Protein AF-A0AAD7MPT5-F1 (afdb_monomer)

Radius of gyration: 19.57 Å; Cα contacts (8 Å, |Δi|>4): 290; chains: 1; bounding box: 36×44×72 Å

Structure (mmCIF, N/CA/C/O backbone):
data_AF-A0AAD7MPT5-F1
#
_entry.id   AF-A0AAD7MPT5-F1
#
loop_
_atom_site.group_PDB
_atom_site.id
_atom_site.type_symbol
_atom_site.label_atom_id
_atom_site.label_alt_id
_atom_site.label_comp_id
_atom_site.label_asym_id
_atom_site.label_entity_id
_atom_site.label_seq_id
_atom_site.pdbx_PDB_ins_code
_atom_site.Cartn_x
_atom_site.Cartn_y
_atom_site.Cartn_z
_atom_site.occupancy
_atom_site.B_iso_or_equiv
_atom_site.auth_seq_id
_atom_site.auth_comp_id
_atom_site.auth_asym_id
_atom_site.auth_atom_id
_atom_site.pdbx_PDB_model_num
ATOM 1 N N . MET A 1 1 ? 16.484 5.718 56.752 1.00 42.66 1 MET A N 1
ATOM 2 C CA . MET A 1 1 ? 16.237 4.887 55.557 1.00 42.66 1 MET A CA 1
ATOM 3 C C . MET A 1 1 ? 15.133 5.597 54.795 1.00 42.66 1 MET A C 1
ATOM 5 O O . MET A 1 1 ? 13.978 5.474 55.169 1.00 42.66 1 MET A O 1
ATOM 9 N N . GLY A 1 2 ? 15.522 6.519 53.914 1.00 43.06 2 GLY A N 1
ATOM 10 C CA . GLY A 1 2 ? 14.596 7.342 53.139 1.00 43.06 2 GLY A CA 1
ATOM 11 C C . GLY A 1 2 ? 14.447 6.733 51.754 1.00 43.06 2 GLY A C 1
ATOM 12 O O . GLY A 1 2 ? 15.452 6.393 51.135 1.00 43.06 2 GLY A O 1
ATOM 13 N N . ASP A 1 3 ? 13.203 6.551 51.345 1.00 48.88 3 ASP A N 1
ATOM 14 C CA . ASP A 1 3 ? 12.779 6.090 50.028 1.00 48.88 3 ASP A CA 1
ATOM 15 C C . ASP A 1 3 ? 13.299 7.057 48.942 1.00 48.88 3 ASP A C 1
ATOM 17 O O . ASP A 1 3 ? 13.032 8.261 49.049 1.00 48.88 3 ASP A O 1
ATOM 21 N N . PRO A 1 4 ? 14.081 6.615 47.937 1.00 48.47 4 PRO A N 1
ATOM 22 C CA . PRO A 1 4 ? 14.448 7.472 46.824 1.00 48.47 4 PRO A CA 1
ATOM 23 C C . PRO A 1 4 ? 13.247 7.515 45.880 1.00 48.47 4 PRO A C 1
ATOM 25 O O . PRO A 1 4 ? 13.156 6.738 44.932 1.00 48.47 4 PRO A O 1
ATOM 28 N N . GLY A 1 5 ? 12.300 8.405 46.179 1.00 44.31 5 GLY A N 1
ATOM 29 C CA . GLY A 1 5 ? 11.181 8.686 45.292 1.00 44.31 5 GLY A CA 1
ATOM 30 C C . GLY A 1 5 ? 11.702 8.976 43.887 1.00 44.31 5 GLY A C 1
ATOM 31 O O . GLY A 1 5 ? 12.572 9.833 43.712 1.00 44.31 5 GLY A O 1
ATOM 32 N N . PHE A 1 6 ? 11.193 8.239 42.900 1.00 44.56 6 PHE A N 1
ATOM 33 C CA . PHE A 1 6 ? 11.387 8.585 41.500 1.00 44.56 6 PHE A CA 1
ATOM 34 C C . PHE A 1 6 ? 10.875 10.020 41.317 1.00 44.56 6 PHE A C 1
ATOM 36 O O . PHE A 1 6 ? 9.706 10.273 41.622 1.00 44.56 6 PHE A O 1
ATOM 43 N N . PRO A 1 7 ? 11.723 10.978 40.901 1.00 50.59 7 PRO A N 1
ATOM 44 C CA . PRO A 1 7 ? 11.231 12.299 40.547 1.00 50.59 7 PRO A CA 1
ATOM 45 C C . PRO A 1 7 ? 10.230 12.117 39.410 1.00 50.59 7 PRO A C 1
ATOM 47 O O . PRO A 1 7 ? 10.484 11.293 38.534 1.00 50.59 7 PRO A O 1
ATOM 50 N N . ASP A 1 8 ? 9.116 12.854 39.448 1.00 48.00 8 ASP A N 1
ATOM 51 C CA . ASP A 1 8 ? 8.136 12.945 38.365 1.00 48.00 8 ASP A CA 1
ATOM 52 C C . ASP A 1 8 ? 8.865 12.923 37.013 1.00 48.00 8 ASP A C 1
ATOM 54 O O . ASP A 1 8 ? 9.471 13.919 36.605 1.00 48.00 8 ASP A O 1
ATOM 58 N N . GLU A 1 9 ? 8.877 11.757 36.354 1.00 47.25 9 GLU A N 1
ATOM 59 C CA . GLU A 1 9 ? 9.549 11.529 35.077 1.00 47.25 9 GLU A CA 1
ATOM 60 C C . GLU A 1 9 ? 8.727 12.222 33.989 1.00 47.25 9 GLU A C 1
ATOM 62 O O . GLU A 1 9 ? 8.077 11.611 33.141 1.00 47.25 9 GLU A O 1
ATOM 67 N N . VAL A 1 10 ? 8.768 13.553 33.990 1.00 50.28 10 VAL A N 1
ATOM 68 C CA . VAL A 1 10 ? 8.591 14.322 32.770 1.00 50.28 10 VAL A CA 1
ATOM 69 C C . VAL A 1 10 ? 9.801 13.974 31.920 1.00 50.28 10 VAL A C 1
ATOM 71 O O . VAL A 1 10 ? 10.856 14.600 32.017 1.00 50.28 10 VAL A O 1
ATOM 74 N N . LEU A 1 11 ? 9.664 12.916 31.117 1.00 45.41 11 LEU A N 1
ATOM 75 C CA . LEU A 1 11 ? 10.616 12.611 30.062 1.00 45.41 11 LEU A CA 1
ATOM 76 C C . L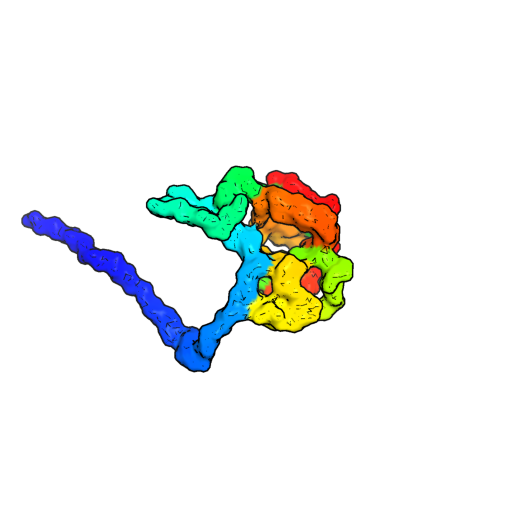EU A 1 11 ? 10.826 13.913 29.281 1.00 45.41 11 LEU A C 1
ATOM 78 O O . LEU A 1 11 ? 9.841 14.470 28.781 1.00 45.41 11 LEU A O 1
ATOM 82 N N . PRO A 1 12 ? 12.059 14.440 29.182 1.00 45.31 12 PRO A N 1
ATOM 83 C CA . PRO A 1 12 ? 12.313 15.620 28.386 1.00 45.31 12 PRO A CA 1
ATOM 84 C C . PRO A 1 12 ? 12.130 15.206 26.932 1.00 45.31 12 PRO A C 1
ATOM 86 O O . PRO A 1 12 ? 13.064 14.780 26.252 1.00 45.31 12 PRO A O 1
ATOM 89 N N . ILE A 1 13 ? 10.901 15.320 26.433 1.00 44.00 13 ILE A N 1
ATOM 90 C CA . ILE A 1 13 ? 10.668 15.397 25.005 1.00 44.00 13 ILE A CA 1
ATOM 91 C C . ILE A 1 13 ? 11.326 16.717 24.623 1.00 44.00 13 ILE A C 1
ATOM 93 O O . ILE A 1 13 ? 10.730 17.782 24.783 1.00 44.00 13 ILE A O 1
ATOM 97 N N . SER A 1 14 ? 12.596 16.660 24.208 1.00 42.62 14 SER A N 1
ATOM 98 C CA . SER A 1 14 ? 13.261 17.813 23.610 1.00 42.62 14 SER A CA 1
ATOM 99 C C . SER A 1 14 ? 12.295 18.366 22.573 1.00 42.62 14 SER A C 1
ATOM 101 O O . SER A 1 14 ? 11.869 17.603 21.694 1.00 42.62 14 SER A O 1
ATOM 103 N N . PRO A 1 15 ? 11.894 19.643 22.673 1.00 41.91 15 PRO A N 1
ATOM 104 C CA . PRO A 1 15 ? 11.050 20.224 21.660 1.00 41.91 15 PRO A CA 1
ATOM 105 C C . PRO A 1 15 ? 11.788 20.034 20.340 1.00 41.91 15 PRO A C 1
ATOM 107 O O . PRO A 1 15 ? 12.894 20.544 20.168 1.00 41.91 15 PRO A O 1
ATOM 110 N N . ARG A 1 16 ? 11.219 19.264 19.409 1.00 43.16 16 ARG A N 1
ATOM 111 C CA . ARG A 1 16 ? 11.694 19.204 18.020 1.00 43.16 16 ARG A CA 1
ATOM 112 C C . ARG A 1 16 ? 11.393 20.559 17.354 1.00 43.16 16 ARG A C 1
ATOM 114 O O . ARG A 1 16 ? 10.617 20.633 16.409 1.00 43.16 16 ARG A O 1
ATOM 121 N N . HIS A 1 17 ? 11.938 21.649 17.901 1.00 43.88 17 HIS A N 1
ATOM 122 C CA . HIS A 1 17 ? 11.531 23.031 17.640 1.00 43.88 17 HIS A CA 1
ATOM 123 C C . HIS A 1 17 ? 12.200 23.662 16.416 1.00 43.88 17 HIS A C 1
ATOM 125 O O . HIS A 1 17 ? 11.918 24.817 16.100 1.00 43.88 17 HIS A O 1
ATOM 131 N N . ASP A 1 18 ? 13.026 22.910 15.688 1.00 47.53 18 ASP A N 1
ATOM 132 C CA . ASP A 1 18 ? 13.842 23.487 14.619 1.00 47.53 18 ASP A CA 1
ATOM 133 C C . ASP A 1 18 ? 13.446 23.041 13.201 1.00 47.53 18 ASP A C 1
ATOM 135 O O . ASP A 1 18 ? 13.998 23.549 12.233 1.00 47.53 18 ASP A O 1
ATOM 139 N N . TRP A 1 19 ? 12.430 22.183 13.028 1.00 49.56 19 TRP A N 1
ATOM 140 C CA . TRP A 1 19 ? 11.874 21.884 11.691 1.00 49.56 19 TRP A CA 1
ATOM 141 C C . TRP A 1 19 ? 10.739 22.824 11.253 1.00 49.56 19 TRP A C 1
ATOM 143 O O . TRP A 1 19 ? 10.363 22.829 10.082 1.00 49.56 19 TRP A O 1
ATOM 153 N N . THR A 1 20 ? 10.197 23.642 12.160 1.00 50.22 20 THR A N 1
ATOM 154 C CA . THR A 1 20 ? 8.999 24.468 11.908 1.00 50.22 20 THR A CA 1
ATOM 155 C C . THR A 1 20 ? 9.229 25.975 11.982 1.00 50.22 20 THR A C 1
ATOM 157 O O . THR A 1 20 ? 8.290 26.735 11.742 1.00 50.22 20 THR A O 1
ATOM 160 N N . ARG A 1 21 ? 10.453 26.457 12.246 1.00 44.59 21 ARG A N 1
ATOM 161 C CA . ARG A 1 21 ? 10.741 27.900 12.209 1.00 44.59 21 ARG A CA 1
ATOM 162 C C . ARG A 1 21 ? 10.722 28.413 10.762 1.00 44.59 21 ARG A C 1
ATOM 164 O O . ARG A 1 21 ? 11.742 28.461 10.090 1.00 44.59 21 ARG A O 1
ATOM 171 N N . GLY A 1 22 ? 9.529 28.777 10.285 1.00 53.25 22 GLY A N 1
ATOM 172 C CA . GLY A 1 22 ? 9.315 29.540 9.050 1.00 53.25 22 GLY A CA 1
ATOM 173 C C . GLY A 1 22 ? 8.470 28.870 7.964 1.00 53.25 22 GLY A C 1
ATOM 174 O O . GLY A 1 22 ? 8.157 29.524 6.973 1.00 53.25 22 GLY A O 1
ATOM 175 N N . ARG A 1 23 ? 8.061 27.603 8.114 1.00 55.06 23 ARG A N 1
ATOM 176 C CA . ARG A 1 23 ? 7.136 26.971 7.158 1.00 55.06 23 ARG A CA 1
ATOM 177 C C . ARG A 1 23 ? 5.703 27.090 7.662 1.00 55.06 23 ARG A C 1
ATOM 179 O O . ARG A 1 23 ? 5.388 26.611 8.748 1.00 55.06 23 ARG A O 1
ATOM 186 N N . ALA A 1 24 ? 4.849 27.733 6.865 1.00 62.72 24 ALA A N 1
ATOM 187 C CA . ALA A 1 24 ? 3.407 27.718 7.077 1.00 62.72 24 ALA A CA 1
ATOM 188 C C . ALA A 1 24 ? 2.930 26.266 7.240 1.00 62.72 24 ALA A C 1
ATOM 190 O O . ALA A 1 24 ? 3.436 25.373 6.559 1.00 62.72 24 ALA A O 1
ATOM 191 N N . ALA A 1 25 ? 1.985 26.024 8.151 1.00 65.81 25 ALA A N 1
ATOM 192 C CA . ALA A 1 25 ? 1.385 24.705 8.310 1.00 65.81 25 ALA A CA 1
ATOM 193 C C . ALA A 1 25 ? 0.821 24.237 6.957 1.00 65.81 25 ALA A C 1
ATOM 195 O O . ALA A 1 25 ? -0.052 24.891 6.387 1.00 65.81 25 ALA A O 1
ATOM 196 N N . ILE A 1 26 ? 1.340 23.125 6.432 1.00 67.62 26 ILE A N 1
ATOM 197 C CA . ILE A 1 26 ? 0.895 22.565 5.154 1.00 67.62 26 ILE A CA 1
ATOM 198 C C . ILE A 1 26 ? -0.237 21.585 5.442 1.00 67.62 26 ILE A C 1
ATOM 200 O O . ILE A 1 26 ? -0.100 20.682 6.269 1.00 67.62 26 ILE A O 1
ATOM 204 N N . LYS A 1 27 ? -1.367 21.757 4.755 1.00 78.25 27 LYS A N 1
ATOM 205 C CA . LYS A 1 27 ? -2.471 20.802 4.814 1.00 78.25 27 LYS A CA 1
ATOM 206 C C . LYS A 1 27 ? -2.124 19.598 3.944 1.00 78.25 27 LYS A C 1
ATOM 208 O O . LYS A 1 27 ? -1.990 19.728 2.734 1.00 78.25 27 LYS A O 1
ATOM 213 N N . VAL A 1 28 ? -2.000 18.432 4.568 1.00 79.25 28 VAL A N 1
ATOM 214 C CA . VAL A 1 28 ? -1.717 17.170 3.878 1.00 79.25 28 VAL A CA 1
ATOM 215 C C . VAL A 1 28 ? -2.983 16.316 3.844 1.00 79.25 28 VAL A C 1
ATOM 217 O O . VAL A 1 28 ? -3.658 16.122 4.856 1.00 79.25 28 VAL A O 1
ATOM 220 N N . HIS A 1 29 ? -3.323 15.801 2.669 1.00 84.44 29 HIS A N 1
ATOM 221 C CA . HIS A 1 29 ? -4.415 14.863 2.471 1.00 84.44 29 HIS A CA 1
ATOM 222 C C . HIS A 1 29 ? -3.966 13.469 2.904 1.00 84.44 29 HIS A C 1
ATOM 224 O O . HIS A 1 29 ? -3.153 12.841 2.239 1.00 84.44 29 HIS A O 1
ATOM 230 N N . LEU A 1 30 ? -4.532 12.959 4.000 1.00 83.38 30 LEU A N 1
ATOM 231 C CA . LEU A 1 30 ? -4.146 11.659 4.565 1.00 83.38 30 LEU A CA 1
ATOM 232 C C . LEU A 1 30 ? -4.803 10.447 3.888 1.00 83.38 30 LEU A C 1
ATOM 234 O O . LEU A 1 30 ? -4.470 9.314 4.218 1.00 83.38 30 LEU A O 1
ATOM 238 N N . LYS A 1 31 ? -5.721 10.664 2.933 1.00 88.38 31 LYS A N 1
ATOM 239 C CA . LYS A 1 31 ? -6.415 9.578 2.215 1.00 88.38 31 LYS A CA 1
ATOM 240 C C . LYS A 1 31 ? -5.465 8.523 1.615 1.00 88.38 31 LYS A C 1
ATOM 242 O O . LYS A 1 31 ? -5.759 7.342 1.808 1.00 88.38 31 LYS A O 1
ATOM 247 N N . PRO A 1 32 ? -4.340 8.901 0.978 1.00 90.88 32 PRO A N 1
ATOM 248 C CA . PRO A 1 32 ? -3.369 7.943 0.457 1.00 90.88 32 PRO A CA 1
ATOM 249 C C . PRO A 1 32 ? -2.785 7.020 1.533 1.00 90.88 32 PRO A C 1
ATOM 251 O O . PRO A 1 32 ? -2.611 5.836 1.278 1.00 90.88 32 PRO A O 1
ATOM 254 N N . TRP A 1 33 ? -2.558 7.513 2.753 1.00 90.62 33 TRP A N 1
ATOM 255 C CA . TRP A 1 33 ? -1.957 6.739 3.852 1.00 90.62 33 TRP A CA 1
ATOM 256 C C . TRP A 1 33 ? -2.964 6.050 4.770 1.00 90.62 33 TRP A C 1
ATOM 258 O O . TRP A 1 33 ? -2.589 5.550 5.829 1.00 90.62 33 TRP A O 1
ATOM 268 N N . LEU A 1 34 ? -4.249 6.003 4.410 1.00 89.12 34 LEU A N 1
ATOM 269 C CA . LEU A 1 34 ? -5.239 5.360 5.278 1.00 89.12 34 LEU A CA 1
ATOM 270 C C . LEU A 1 34 ? -4.914 3.885 5.552 1.00 89.12 34 LEU A C 1
ATOM 272 O O . LEU A 1 34 ? -5.224 3.410 6.636 1.00 89.12 34 LEU A O 1
ATOM 276 N N . GLY A 1 35 ? -4.269 3.183 4.612 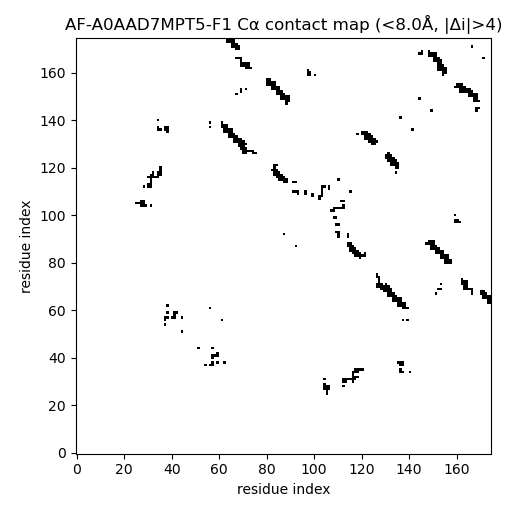1.00 90.19 35 GLY A N 1
ATOM 277 C CA . GLY A 1 35 ? -3.823 1.802 4.821 1.00 90.19 35 GLY A CA 1
ATOM 278 C C . GLY A 1 35 ? -2.836 1.675 5.986 1.00 90.19 35 GLY A C 1
ATOM 279 O O . GLY A 1 35 ? -3.093 0.919 6.919 1.00 90.19 35 GLY A O 1
ATOM 280 N N . ASP A 1 36 ? -1.759 2.465 5.978 1.00 91.25 36 ASP A N 1
ATOM 281 C CA . ASP A 1 36 ? -0.793 2.499 7.086 1.00 91.25 36 ASP A CA 1
ATOM 282 C C . ASP A 1 36 ? -1.441 2.966 8.392 1.00 91.25 36 ASP A C 1
ATOM 284 O O . ASP A 1 36 ? -1.173 2.412 9.456 1.00 91.25 36 ASP A O 1
ATOM 288 N N . LEU A 1 37 ? -2.315 3.975 8.328 1.00 89.38 37 LEU A N 1
ATOM 289 C CA . LEU A 1 37 ? -2.977 4.507 9.515 1.00 89.38 37 LEU A CA 1
ATOM 290 C C . LEU A 1 37 ? -3.889 3.460 10.176 1.00 89.38 37 LEU A C 1
ATOM 292 O O . LEU A 1 37 ? -3.875 3.339 11.398 1.00 89.38 37 LEU A O 1
ATOM 296 N N . GLU A 1 38 ? -4.639 2.683 9.386 1.00 88.69 38 GLU A N 1
ATOM 297 C CA . GLU A 1 38 ? -5.438 1.543 9.865 1.00 88.69 38 GLU A CA 1
ATOM 298 C C . GLU A 1 38 ? -4.557 0.512 10.582 1.00 88.69 38 GLU A C 1
ATOM 300 O O . GLU A 1 38 ? -4.899 0.080 11.683 1.00 88.69 38 GLU A O 1
ATOM 305 N N . VAL A 1 39 ? -3.401 0.168 10.004 1.00 90.50 39 VAL A N 1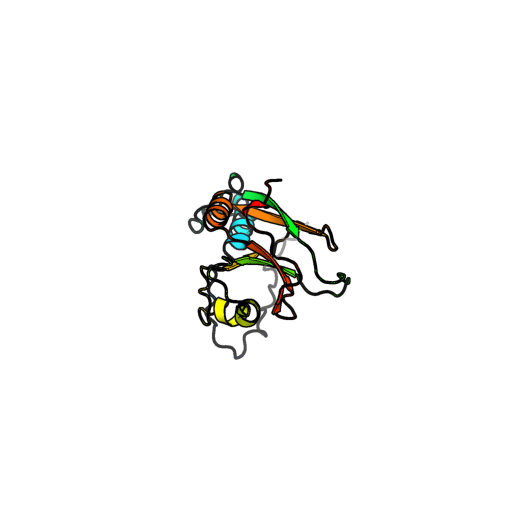
ATOM 306 C CA . VAL A 1 39 ? -2.450 -0.781 10.603 1.00 90.50 39 VAL A CA 1
ATOM 307 C C . VAL A 1 39 ? -1.873 -0.249 11.915 1.00 90.50 39 VAL A C 1
ATOM 309 O O . VAL A 1 39 ? -1.888 -0.957 12.922 1.00 90.50 39 VAL A O 1
ATOM 312 N N . CYS A 1 40 ? -1.410 1.002 11.933 1.00 89.81 40 CYS A N 1
ATOM 313 C CA . CYS A 1 40 ? -0.859 1.639 13.128 1.00 89.81 40 CYS A CA 1
ATOM 314 C C . CYS A 1 40 ? -1.891 1.720 14.254 1.00 89.81 40 CYS A C 1
ATOM 316 O O . CYS A 1 40 ? -1.584 1.363 15.390 1.00 89.81 40 CYS A O 1
ATOM 318 N N . VAL A 1 41 ? -3.118 2.156 13.947 1.00 88.44 41 VAL A N 1
ATOM 319 C CA . VAL A 1 41 ? -4.190 2.250 14.943 1.00 88.44 41 VAL A CA 1
ATOM 320 C C . VAL A 1 41 ? -4.542 0.872 15.484 1.00 88.44 41 VAL A C 1
ATOM 322 O O . VAL A 1 41 ? -4.614 0.724 16.699 1.00 88.44 41 VAL A O 1
ATOM 325 N N . ALA A 1 42 ? -4.698 -0.140 14.631 1.00 87.31 42 ALA A N 1
ATOM 326 C CA . ALA A 1 42 ? -4.990 -1.497 15.085 1.00 87.31 42 ALA A CA 1
ATOM 327 C C . ALA A 1 42 ? -3.886 -2.066 15.993 1.00 87.31 42 ALA A C 1
ATOM 329 O O . ALA A 1 42 ? -4.193 -2.746 16.971 1.00 87.31 42 ALA A O 1
ATOM 330 N N . ALA A 1 43 ? -2.615 -1.766 15.700 1.00 87.25 43 ALA A N 1
ATOM 331 C CA . ALA A 1 43 ? -1.479 -2.223 16.496 1.00 87.25 43 ALA A CA 1
ATOM 332 C C . ALA A 1 43 ? -1.461 -1.613 17.906 1.00 87.25 43 ALA A C 1
ATOM 334 O O . ALA A 1 43 ? -1.154 -2.310 18.872 1.00 87.25 43 ALA A O 1
ATOM 335 N N . VAL A 1 44 ? -1.809 -0.329 18.040 1.00 88.62 44 VAL A N 1
ATOM 336 C CA . VAL A 1 44 ? -1.830 0.354 19.346 1.00 88.62 44 VAL A CA 1
ATOM 337 C C . VAL A 1 44 ? -3.177 0.258 20.055 1.00 88.62 44 VAL A C 1
ATOM 339 O O . VAL A 1 44 ? -3.240 0.533 21.249 1.00 88.62 44 VAL A O 1
ATOM 342 N N . HIS A 1 45 ? -4.245 -0.148 19.359 1.00 85.50 45 HIS A N 1
ATOM 343 C CA . HIS A 1 45 ? -5.614 -0.168 19.878 1.00 85.50 45 HIS A CA 1
ATOM 344 C C . HIS A 1 45 ? -5.747 -0.834 21.259 1.00 85.50 45 HIS A C 1
ATOM 346 O O . HIS A 1 45 ? -6.385 -0.236 22.123 1.00 85.50 45 HIS A O 1
ATOM 352 N N . PRO A 1 46 ? -5.138 -2.008 21.540 1.00 84.56 46 PRO A N 1
ATOM 353 C CA . PRO A 1 46 ? -5.245 -2.642 22.858 1.00 84.56 46 PRO A CA 1
ATOM 354 C C . PRO A 1 46 ? -4.598 -1.844 24.000 1.00 84.56 46 PRO A C 1
ATOM 356 O O . PRO A 1 46 ? -4.922 -2.077 25.160 1.00 84.56 46 PRO A O 1
ATOM 359 N N . ALA A 1 47 ? -3.675 -0.932 23.685 1.00 88.38 47 ALA A N 1
ATOM 360 C CA . ALA A 1 47 ? -2.967 -0.106 24.658 1.00 88.38 47 ALA A CA 1
ATOM 361 C C . ALA A 1 47 ? -3.635 1.263 24.884 1.00 88.38 47 ALA A C 1
ATOM 363 O O . ALA A 1 47 ? -3.202 2.019 25.755 1.00 88.38 47 ALA A O 1
ATOM 364 N N . LEU A 1 48 ? -4.664 1.612 24.104 1.00 84.25 48 LEU A N 1
ATOM 365 C CA . LEU A 1 48 ? -5.338 2.899 24.233 1.00 84.25 48 LEU A CA 1
ATOM 366 C C . LEU A 1 48 ? -6.350 2.869 25.389 1.00 84.25 48 LEU A C 1
ATOM 368 O O . LEU A 1 48 ? -7.236 2.015 25.402 1.00 84.25 48 LEU A O 1
ATOM 372 N N . PRO A 1 49 ? -6.302 3.835 26.325 1.00 88.06 49 PRO A N 1
ATOM 373 C CA . PRO A 1 49 ? -7.260 3.917 27.429 1.00 88.06 49 PRO A CA 1
ATOM 374 C C . PRO A 1 49 ? -8.621 4.504 27.005 1.00 88.06 49 PRO A C 1
ATOM 376 O O . PRO A 1 49 ? -9.470 4.778 27.850 1.00 88.06 49 PRO A O 1
ATOM 379 N N . PHE A 1 50 ? -8.834 4.737 25.707 1.00 83.38 50 PHE A N 1
ATOM 380 C CA . PHE A 1 50 ? -10.063 5.278 25.132 1.00 83.38 50 PHE A CA 1
ATOM 381 C C . PHE A 1 50 ? -10.342 4.647 23.765 1.00 83.38 50 PHE A C 1
ATOM 383 O O . PHE A 1 50 ? -9.430 4.224 23.056 1.00 83.38 50 PHE A O 1
ATOM 390 N N . ALA A 1 51 ? -11.615 4.624 23.371 1.00 77.50 51 ALA A N 1
ATOM 391 C CA . ALA A 1 51 ? -12.017 4.176 22.044 1.00 77.50 51 ALA A CA 1
ATOM 392 C C . ALA A 1 51 ? -11.660 5.227 20.981 1.00 77.50 51 ALA A C 1
ATOM 394 O O . ALA A 1 51 ? -11.925 6.417 21.161 1.00 77.50 51 ALA A O 1
ATOM 395 N N . LEU A 1 52 ? -11.104 4.786 19.850 1.00 75.06 52 LEU A N 1
ATOM 396 C CA . LEU A 1 52 ? -10.881 5.628 18.675 1.00 75.06 52 LEU A CA 1
ATOM 397 C C . LEU A 1 52 ? -12.000 5.402 17.648 1.00 75.06 52 LEU A C 1
ATOM 399 O O . LEU A 1 52 ? -11.967 4.405 16.930 1.00 75.06 52 LEU A O 1
ATOM 403 N N . PRO A 1 53 ? -12.960 6.331 17.493 1.00 68.31 53 PRO A N 1
ATOM 404 C CA . PRO A 1 53 ? -14.045 6.194 16.516 1.00 68.31 53 PRO A CA 1
ATOM 405 C C . PRO A 1 53 ? -13.611 6.483 15.065 1.00 68.31 53 PRO A C 1
ATOM 407 O O . PRO A 1 53 ? -14.451 6.621 14.181 1.00 68.31 53 PRO A O 1
ATOM 410 N N . VAL A 1 54 ? -12.311 6.661 14.809 1.00 60.03 54 VAL A N 1
ATOM 411 C CA . VAL A 1 54 ? -11.829 7.442 13.658 1.00 60.03 54 VAL A CA 1
ATOM 412 C C . VAL A 1 54 ? -11.631 6.607 12.387 1.00 60.03 54 VAL A C 1
ATOM 414 O O . VAL A 1 54 ? -11.549 7.181 11.304 1.00 60.03 54 VAL A O 1
ATOM 417 N N . LEU A 1 55 ? -11.598 5.270 12.465 1.00 65.50 55 LEU A N 1
ATOM 418 C CA . LEU A 1 55 ? -11.333 4.426 11.294 1.00 65.50 55 LEU A CA 1
ATOM 419 C C . LEU A 1 55 ? -12.379 3.309 11.138 1.00 65.50 55 LEU A C 1
ATOM 421 O O . LEU A 1 55 ? -12.548 2.516 12.063 1.00 65.50 55 LEU A O 1
ATOM 425 N N . PRO A 1 56 ? -13.045 3.203 9.968 1.00 58.25 56 PRO A N 1
ATOM 426 C CA . PRO A 1 56 ? -14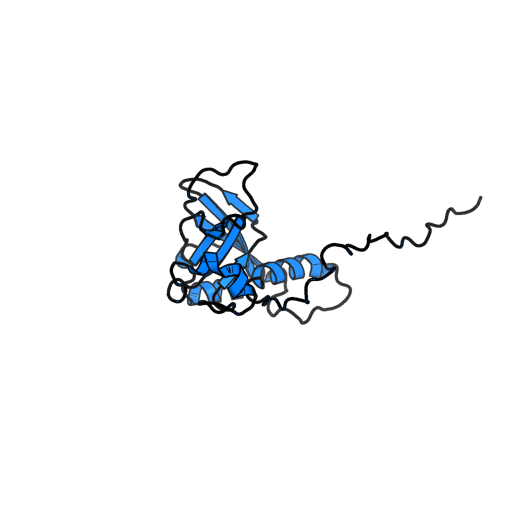.104 2.219 9.712 1.00 58.25 56 PRO A CA 1
ATOM 427 C C . PRO A 1 56 ? -13.699 0.746 9.890 1.00 58.25 56 PRO A C 1
ATOM 429 O O . PRO A 1 56 ? -14.573 -0.109 9.966 1.00 58.25 56 PRO A O 1
ATOM 432 N N . THR A 1 57 ? -12.398 0.443 9.914 1.00 59.44 57 THR A N 1
ATOM 433 C CA . THR A 1 57 ? -11.831 -0.920 9.877 1.00 59.44 57 THR A CA 1
ATOM 434 C C . THR A 1 57 ? -10.650 -1.087 10.842 1.00 59.44 57 THR A C 1
ATOM 436 O O . THR A 1 57 ? -9.664 -1.746 10.524 1.00 59.44 57 THR A O 1
ATOM 439 N N . ALA A 1 58 ? -10.708 -0.439 12.010 1.00 60.31 58 ALA A N 1
ATOM 440 C CA . ALA A 1 58 ? -9.607 -0.410 12.983 1.00 60.31 58 ALA A CA 1
ATOM 441 C C . ALA A 1 58 ? -9.419 -1.703 13.796 1.00 60.31 58 ALA A C 1
ATOM 443 O O . ALA A 1 58 ? -8.488 -1.785 14.599 1.00 60.31 58 ALA A O 1
ATOM 444 N N . ALA A 1 59 ? -10.306 -2.692 13.658 1.00 72.06 59 ALA A N 1
ATOM 445 C CA . ALA A 1 59 ? -10.168 -3.924 14.416 1.00 72.06 59 ALA A CA 1
ATOM 446 C C . ALA A 1 59 ? -8.989 -4.737 13.870 1.00 72.06 59 ALA A C 1
ATOM 448 O O . ALA A 1 59 ? -8.914 -5.028 12.678 1.00 72.06 59 ALA A O 1
ATOM 449 N N . ALA A 1 60 ? -8.087 -5.165 14.755 1.00 75.31 60 ALA A N 1
ATOM 450 C CA . ALA A 1 60 ? -6.941 -5.990 14.372 1.00 75.31 60 ALA A CA 1
ATOM 451 C C . ALA A 1 60 ? -7.352 -7.280 13.630 1.00 75.31 60 ALA A C 1
ATOM 453 O O . ALA A 1 60 ? -6.621 -7.738 12.758 1.00 75.31 60 ALA A O 1
ATOM 454 N N . ALA A 1 61 ? -8.540 -7.826 13.923 1.00 82.50 61 ALA A N 1
ATOM 455 C CA . ALA A 1 61 ? -9.097 -8.998 13.242 1.00 82.50 61 ALA A CA 1
ATOM 456 C C . ALA A 1 61 ? -9.434 -8.760 11.754 1.00 82.50 61 ALA A C 1
ATOM 458 O O . ALA A 1 61 ? -9.474 -9.711 10.970 1.00 82.50 61 ALA A O 1
ATOM 459 N N . ASP A 1 62 ? -9.653 -7.504 11.354 1.00 85.94 62 ASP A N 1
ATOM 460 C CA . ASP A 1 62 ? -9.989 -7.137 9.975 1.00 85.94 62 ASP A CA 1
ATOM 461 C C . ASP A 1 62 ? -8.749 -6.936 9.098 1.00 85.94 62 ASP A C 1
ATOM 463 O O . ASP A 1 62 ? -8.857 -6.877 7.866 1.00 85.94 62 ASP A O 1
ATOM 467 N N . LEU A 1 63 ? -7.569 -6.835 9.715 1.00 91.75 63 LEU A N 1
ATOM 468 C CA . LEU A 1 63 ? -6.298 -6.756 9.015 1.00 91.75 63 LEU A CA 1
ATOM 469 C C . LEU A 1 63 ? -5.844 -8.143 8.575 1.00 91.75 63 LEU A C 1
ATOM 471 O O . LEU A 1 63 ? -5.971 -9.132 9.295 1.00 91.75 63 LEU A O 1
ATOM 475 N N . ALA A 1 64 ? -5.272 -8.206 7.381 1.00 94.94 64 ALA A N 1
ATOM 476 C CA . ALA A 1 64 ? -4.613 -9.401 6.898 1.00 94.94 64 ALA A CA 1
ATOM 477 C C . ALA A 1 64 ? -3.351 -9.051 6.117 1.00 94.94 64 ALA A C 1
ATOM 479 O O . ALA A 1 64 ? -3.220 -7.939 5.594 1.00 94.94 64 ALA A O 1
ATOM 480 N N . SER A 1 65 ? -2.432 -10.008 6.064 1.00 96.94 65 SER A N 1
ATOM 481 C CA . SER A 1 65 ? -1.223 -9.910 5.262 1.00 96.94 65 SER A CA 1
ATOM 482 C C . SER A 1 65 ? -1.527 -10.354 3.836 1.00 96.94 65 SER A C 1
ATOM 484 O O . SER A 1 65 ? -2.210 -11.351 3.601 1.00 96.94 65 SER A O 1
ATOM 486 N N . TYR A 1 66 ? -1.038 -9.585 2.877 1.00 97.81 66 TYR A N 1
ATOM 487 C CA . TYR A 1 66 ? -1.176 -9.858 1.458 1.00 97.81 66 TYR A CA 1
ATOM 488 C C . TYR A 1 66 ? 0.188 -9.844 0.813 1.00 97.81 66 TYR A C 1
ATOM 490 O O . TYR A 1 66 ? 1.062 -9.084 1.227 1.00 97.81 66 TYR A O 1
ATOM 498 N N . ARG A 1 67 ? 0.340 -10.647 -0.234 1.00 97.62 67 ARG A N 1
ATOM 499 C CA . ARG A 1 67 ? 1.532 -10.644 -1.069 1.00 97.62 67 ARG A CA 1
ATOM 500 C C . ARG A 1 67 ? 1.188 -10.467 -2.535 1.00 97.62 67 ARG A C 1
ATOM 502 O O . ARG A 1 67 ? 0.107 -10.858 -2.979 1.00 97.62 67 ARG A O 1
ATOM 509 N N . ALA A 1 68 ? 2.131 -9.921 -3.286 1.00 97.75 68 ALA A N 1
ATOM 510 C CA . ALA A 1 68 ? 2.033 -9.815 -4.731 1.00 97.75 68 ALA A CA 1
ATOM 511 C C . ALA A 1 68 ? 3.412 -9.993 -5.380 1.00 97.75 68 ALA A C 1
ATOM 513 O O . ALA A 1 68 ? 4.407 -9.506 -4.832 1.00 97.75 68 ALA A O 1
ATOM 514 N N . PRO A 1 69 ? 3.485 -10.665 -6.542 1.00 96.62 69 PRO A N 1
ATOM 515 C CA . PRO A 1 69 ? 4.722 -10.751 -7.301 1.00 96.62 69 PRO A CA 1
ATOM 516 C C . PRO A 1 69 ? 5.044 -9.393 -7.928 1.00 96.62 69 PRO A C 1
ATOM 518 O O . PRO A 1 69 ? 4.160 -8.753 -8.502 1.00 96.62 69 PRO A O 1
ATOM 521 N N . VAL A 1 70 ? 6.303 -8.975 -7.858 1.00 93.94 70 VAL A N 1
ATOM 522 C CA . VAL A 1 70 ? 6.825 -7.766 -8.503 1.00 93.94 70 VAL A CA 1
ATOM 523 C C . VAL A 1 70 ? 8.164 -8.071 -9.163 1.00 93.94 70 VAL A C 1
ATOM 525 O O . VAL A 1 70 ? 8.994 -8.798 -8.627 1.00 93.94 70 VAL A O 1
ATOM 528 N N . PHE A 1 71 ? 8.392 -7.500 -10.340 1.00 91.75 71 PHE A N 1
ATOM 529 C CA . PHE A 1 71 ? 9.706 -7.519 -10.973 1.00 91.75 71 PHE A CA 1
ATOM 530 C C . PHE A 1 71 ? 10.399 -6.207 -10.634 1.00 91.75 71 PHE A C 1
ATOM 532 O O . PHE A 1 71 ? 10.026 -5.172 -11.180 1.00 91.75 71 PHE A O 1
ATOM 539 N N . CYS A 1 72 ? 11.359 -6.216 -9.714 1.00 86.44 72 CYS A N 1
ATOM 540 C CA . CYS A 1 72 ? 12.065 -4.990 -9.358 1.00 86.44 72 CYS A CA 1
ATOM 541 C C . CYS A 1 72 ? 13.143 -4.656 -10.398 1.00 86.44 72 CYS A C 1
ATOM 543 O O . CYS A 1 72 ? 13.914 -5.521 -10.813 1.00 86.44 72 CYS A O 1
ATOM 545 N N . TYR A 1 73 ? 13.192 -3.394 -10.817 1.00 83.38 73 TYR A N 1
ATOM 546 C CA . TYR A 1 73 ? 14.192 -2.879 -11.739 1.00 83.38 73 TYR A CA 1
ATOM 547 C C . TYR A 1 73 ? 15.463 -2.532 -10.958 1.00 83.38 73 TYR A C 1
ATOM 549 O O . TYR A 1 73 ? 15.468 -1.594 -10.163 1.00 83.38 73 TYR A O 1
ATOM 557 N N . GLY A 1 74 ? 16.541 -3.273 -11.208 1.00 73.44 74 GLY A N 1
ATOM 558 C CA . GLY A 1 74 ? 17.838 -3.053 -10.565 1.00 73.44 74 GLY A CA 1
ATOM 559 C C . GLY A 1 74 ? 18.058 -3.883 -9.300 1.00 73.44 74 GLY A C 1
ATOM 560 O O . GLY A 1 74 ? 17.232 -4.710 -8.911 1.00 73.44 74 GLY A O 1
ATOM 561 N N . GLU A 1 75 ? 19.221 -3.680 -8.690 1.00 67.00 75 GLU A N 1
ATOM 562 C CA . GLU A 1 75 ? 19.642 -4.353 -7.462 1.00 67.00 75 GLU A CA 1
ATOM 563 C C . GLU A 1 75 ? 19.481 -3.404 -6.279 1.00 67.00 75 GLU A C 1
ATOM 565 O O . GLU A 1 75 ? 19.884 -2.245 -6.376 1.00 67.00 75 GLU A O 1
ATOM 570 N N . GLN A 1 76 ? 18.918 -3.897 -5.169 1.00 67.62 76 GLN A N 1
ATOM 571 C CA . GLN A 1 76 ? 18.860 -3.099 -3.952 1.00 67.62 76 GLN A CA 1
ATOM 572 C C . GLN A 1 76 ? 20.230 -3.066 -3.286 1.00 67.62 76 GLN A C 1
ATOM 574 O O . GLN A 1 76 ? 20.790 -4.116 -2.961 1.00 67.62 76 GLN A O 1
ATOM 579 N N . THR A 1 77 ? 20.750 -1.876 -3.024 1.00 65.12 77 THR A N 1
ATOM 580 C CA . THR A 1 77 ? 21.935 -1.708 -2.182 1.00 65.12 77 THR A CA 1
ATOM 581 C C . THR A 1 77 ? 21.536 -1.446 -0.730 1.00 65.12 77 THR A C 1
ATOM 583 O O . THR A 1 77 ? 20.450 -0.949 -0.441 1.00 65.12 77 THR A O 1
ATOM 586 N N . ILE A 1 78 ? 22.430 -1.726 0.223 1.00 59.97 78 ILE A N 1
ATOM 587 C CA . ILE A 1 78 ? 22.229 -1.376 1.646 1.00 59.97 78 ILE A CA 1
ATOM 588 C C . ILE A 1 78 ? 22.108 0.139 1.894 1.00 59.97 78 ILE A C 1
ATOM 590 O O . ILE A 1 78 ? 21.762 0.560 2.995 1.00 59.97 78 ILE A O 1
ATOM 594 N N . TYR A 1 79 ? 22.424 0.948 0.883 1.00 62.91 79 TYR A N 1
ATOM 595 C CA . TYR A 1 79 ? 22.301 2.400 0.898 1.00 62.91 79 TYR A CA 1
ATOM 596 C C . TYR A 1 79 ? 21.020 2.876 0.212 1.00 62.91 79 TYR A C 1
ATOM 598 O O . TYR A 1 79 ? 20.774 4.084 0.165 1.00 62.91 79 TYR A O 1
ATOM 606 N N . ASP A 1 80 ? 20.215 1.955 -0.325 1.00 63.72 80 ASP A N 1
ATOM 607 C CA . ASP A 1 80 ? 19.036 2.335 -1.074 1.00 63.72 80 ASP A CA 1
ATOM 608 C C . ASP A 1 80 ? 17.977 2.931 -0.150 1.00 63.72 80 ASP A C 1
ATOM 610 O O . ASP A 1 80 ? 17.668 2.373 0.910 1.00 63.72 80 ASP A O 1
ATOM 614 N N . PRO A 1 81 ? 17.395 4.074 -0.539 1.00 64.44 81 PRO A N 1
ATOM 615 C CA . PRO A 1 81 ? 16.437 4.769 0.300 1.00 64.44 81 PRO A CA 1
ATOM 616 C C . PRO A 1 81 ? 15.148 3.981 0.523 1.00 64.44 81 PRO A C 1
ATOM 618 O O . PRO A 1 81 ? 14.817 3.033 -0.192 1.00 64.44 81 PRO A O 1
ATOM 621 N N . ILE A 1 82 ? 14.384 4.454 1.509 1.00 78.62 82 ILE A N 1
ATOM 622 C CA . ILE A 1 82 ? 13.091 3.905 1.916 1.00 78.62 82 ILE A CA 1
ATOM 623 C C . ILE A 1 82 ? 12.214 3.681 0.677 1.00 78.62 82 ILE A C 1
ATOM 625 O O . ILE A 1 82 ? 11.902 4.613 -0.070 1.00 78.62 82 ILE A O 1
ATOM 629 N N . SER A 1 83 ? 11.833 2.427 0.456 1.00 88.44 83 SER A N 1
ATOM 630 C CA . SER A 1 83 ? 10.849 2.061 -0.557 1.00 88.44 83 SER A CA 1
ATOM 631 C C . SER A 1 83 ? 9.448 2.119 0.047 1.00 88.44 83 SER A C 1
ATOM 633 O O . SER A 1 83 ? 9.265 1.859 1.235 1.00 88.44 83 SER A O 1
ATOM 635 N N . ALA A 1 84 ? 8.465 2.468 -0.771 1.00 92.94 84 ALA A N 1
ATOM 636 C CA . ALA A 1 84 ? 7.050 2.417 -0.432 1.00 92.94 84 ALA A CA 1
ATOM 637 C C . ALA A 1 84 ? 6.312 1.549 -1.451 1.00 92.94 84 ALA A C 1
ATOM 639 O O . ALA A 1 84 ? 6.803 1.329 -2.559 1.00 92.94 84 ALA A O 1
ATOM 640 N N . LEU A 1 85 ? 5.108 1.107 -1.111 1.00 95.31 85 LEU A N 1
ATOM 641 C CA . LEU A 1 85 ? 4.177 0.554 -2.085 1.00 95.31 85 LEU A CA 1
ATOM 642 C C . LEU A 1 85 ? 3.197 1.633 -2.521 1.00 95.31 85 LEU A C 1
ATOM 644 O O . LEU A 1 85 ? 2.577 2.303 -1.691 1.00 95.31 85 LEU A O 1
ATOM 648 N N . LEU A 1 86 ? 3.037 1.755 -3.832 1.00 95.12 86 LEU A N 1
ATOM 649 C CA . LEU A 1 86 ? 2.013 2.569 -4.459 1.00 95.12 86 LEU A CA 1
ATOM 650 C C . LEU A 1 86 ? 0.893 1.680 -4.964 1.00 95.12 86 LEU A C 1
ATOM 652 O O . LEU A 1 86 ? 1.110 0.830 -5.822 1.00 95.12 86 LEU A O 1
ATOM 656 N N . PHE A 1 87 ? -0.306 1.932 -4.462 1.00 96.12 87 PHE A N 1
ATOM 657 C CA . PHE A 1 87 ? -1.554 1.355 -4.929 1.00 96.12 87 PHE A CA 1
ATOM 658 C C . PHE A 1 87 ? -2.256 2.381 -5.805 1.00 96.12 87 PHE A C 1
ATOM 660 O O . PHE A 1 87 ? -2.396 3.533 -5.402 1.00 96.12 87 PHE A O 1
ATOM 667 N N . PHE A 1 88 ? -2.702 1.992 -6.991 1.00 94.75 88 PHE A N 1
ATOM 668 C CA . PHE A 1 88 ? -3.333 2.929 -7.916 1.00 94.75 88 PHE A CA 1
ATOM 669 C C . PHE A 1 88 ? -4.288 2.225 -8.876 1.00 94.75 88 PHE A C 1
ATOM 671 O O . PHE A 1 88 ? -4.173 1.022 -9.099 1.00 94.75 88 PHE A O 1
ATOM 678 N N . ASP A 1 89 ? -5.226 2.976 -9.450 1.00 93.25 89 ASP A N 1
ATOM 679 C CA . ASP A 1 89 ? -6.115 2.523 -10.523 1.00 93.25 89 ASP A CA 1
ATOM 680 C C . ASP A 1 89 ? -5.463 2.823 -11.888 1.00 93.25 89 ASP A C 1
ATOM 682 O O . ASP A 1 89 ? -5.434 3.987 -12.301 1.00 93.25 89 ASP A O 1
ATOM 686 N N . PRO A 1 90 ? -4.955 1.815 -12.628 1.00 90.56 90 PRO A N 1
ATOM 687 C CA . PRO A 1 90 ? -4.241 2.046 -13.885 1.00 90.56 90 PRO A CA 1
ATOM 688 C C . PRO A 1 90 ? -5.083 2.732 -14.968 1.00 90.56 90 PRO A C 1
ATOM 690 O O . PRO A 1 90 ? -4.519 3.299 -15.896 1.00 90.56 90 PRO A O 1
ATOM 693 N N . ALA A 1 91 ? -6.418 2.681 -14.880 1.00 88.94 91 ALA A N 1
ATOM 694 C CA . ALA A 1 91 ? -7.297 3.336 -15.848 1.00 88.94 91 ALA A CA 1
ATOM 695 C C . ALA A 1 91 ? -7.443 4.846 -15.592 1.00 88.94 91 ALA A C 1
ATOM 697 O O . ALA A 1 91 ? -7.857 5.584 -16.486 1.00 88.94 91 ALA A O 1
ATOM 698 N N . LYS A 1 92 ? -7.131 5.305 -14.376 1.00 85.44 92 LYS A N 1
ATOM 699 C CA . LYS A 1 92 ? -7.227 6.716 -13.966 1.00 85.44 92 LYS A CA 1
ATOM 700 C C . LYS A 1 92 ? -5.869 7.373 -13.777 1.00 85.44 92 LYS A C 1
ATOM 702 O O . LYS A 1 92 ? -5.749 8.590 -13.890 1.00 85.44 92 LYS A O 1
ATOM 707 N N . SER A 1 93 ? -4.862 6.575 -13.462 1.00 81.50 93 SER A N 1
ATOM 708 C CA . SER A 1 93 ? -3.494 7.020 -13.288 1.00 81.50 93 SER A CA 1
ATOM 709 C C . SER A 1 93 ? -2.839 7.250 -14.650 1.00 81.50 93 SER A C 1
ATOM 711 O O . SER A 1 93 ? -2.737 6.330 -15.455 1.00 81.50 93 SER A O 1
ATOM 713 N N . GLY A 1 94 ? -2.386 8.482 -14.916 1.00 75.75 94 GLY A N 1
ATOM 714 C CA . GLY A 1 94 ? -1.526 8.774 -16.074 1.00 75.75 94 GLY A CA 1
ATOM 715 C C . GLY A 1 94 ? -0.174 8.046 -15.988 1.00 75.75 94 GLY A C 1
ATOM 716 O O . GLY A 1 94 ? 0.073 7.303 -15.049 1.00 75.75 94 GLY A O 1
ATOM 717 N N . SER A 1 95 ? 0.757 8.250 -16.919 1.00 76.19 95 SER A N 1
ATOM 718 C CA . SER A 1 95 ? 2.101 7.645 -16.797 1.00 76.19 95 SER A CA 1
ATOM 719 C C . SER A 1 95 ? 2.986 8.352 -15.762 1.00 76.19 95 SER A C 1
ATOM 721 O O . SER A 1 95 ? 3.802 7.717 -15.100 1.00 76.19 95 SER A O 1
ATOM 723 N N . ASP A 1 96 ? 2.795 9.663 -15.592 1.00 81.75 96 ASP A N 1
ATOM 724 C CA . ASP A 1 96 ? 3.775 10.528 -14.918 1.00 81.75 96 ASP A CA 1
ATOM 725 C C . ASP A 1 96 ? 3.371 10.917 -13.489 1.00 81.75 96 ASP A C 1
ATOM 727 O O . ASP A 1 96 ? 4.102 11.630 -12.800 1.00 81.75 96 ASP A O 1
ATOM 731 N N . TRP A 1 97 ? 2.224 10.433 -13.003 1.00 84.12 97 TRP A N 1
ATOM 732 C CA . TRP A 1 97 ? 1.715 10.780 -11.672 1.00 84.12 97 TRP A CA 1
ATOM 733 C C . TRP A 1 97 ? 2.661 10.468 -10.497 1.00 84.12 97 TRP A C 1
ATOM 735 O O . TRP A 1 97 ? 2.582 11.224 -9.526 1.00 84.12 97 TRP A O 1
ATOM 745 N N . PRO A 1 98 ? 3.566 9.457 -10.525 1.00 86.38 98 PRO A N 1
ATOM 746 C CA . PRO A 1 98 ? 4.467 9.214 -9.396 1.00 86.38 98 PRO A CA 1
ATOM 747 C C . PRO A 1 98 ? 5.359 10.424 -9.092 1.00 86.38 98 PRO A C 1
ATOM 749 O O . PRO A 1 98 ? 5.574 10.755 -7.930 1.00 86.38 98 PRO A O 1
ATOM 752 N N . ARG A 1 99 ? 5.758 11.182 -10.125 1.00 85.44 99 ARG A N 1
ATOM 753 C CA . ARG A 1 99 ? 6.540 12.426 -9.987 1.00 85.44 99 ARG A CA 1
ATOM 754 C C . ARG A 1 99 ? 5.754 13.570 -9.343 1.00 85.44 99 ARG A C 1
ATOM 756 O O . ARG A 1 99 ? 6.322 14.594 -8.978 1.00 85.44 99 ARG A O 1
ATOM 763 N N . HIS A 1 100 ? 4.439 13.413 -9.225 1.00 86.12 100 HIS A N 1
ATOM 764 C CA . HIS A 1 100 ? 3.527 14.393 -8.652 1.00 86.12 100 HIS A CA 1
ATOM 765 C C . HIS A 1 100 ? 3.002 13.975 -7.279 1.00 86.12 100 HIS A C 1
ATOM 767 O O . HIS A 1 100 ? 2.091 14.630 -6.779 1.00 86.12 100 HIS A O 1
ATOM 773 N N . ILE A 1 101 ? 3.559 12.939 -6.635 1.00 86.38 101 ILE A N 1
ATOM 774 C CA . ILE A 1 101 ? 3.092 12.480 -5.318 1.00 86.38 101 ILE A CA 1
ATOM 775 C C . ILE A 1 101 ? 3.027 13.633 -4.316 1.00 86.38 101 ILE A C 1
ATOM 777 O O . ILE A 1 101 ? 1.982 13.826 -3.706 1.00 86.38 101 ILE A O 1
ATOM 781 N N . ALA A 1 102 ? 4.056 14.477 -4.213 1.00 84.44 102 ALA A N 1
ATOM 782 C CA . ALA A 1 102 ? 4.029 15.631 -3.311 1.00 84.44 102 ALA A CA 1
ATOM 783 C C . ALA A 1 102 ? 2.827 16.572 -3.553 1.00 84.44 102 ALA A C 1
ATOM 785 O O . ALA A 1 102 ? 2.196 17.010 -2.591 1.00 84.44 102 ALA A O 1
ATOM 786 N N . ALA A 1 103 ? 2.481 16.837 -4.818 1.00 83.88 103 ALA A N 1
ATOM 787 C CA . ALA A 1 103 ? 1.321 17.649 -5.188 1.00 83.88 103 ALA A CA 1
ATOM 788 C C . ALA A 1 103 ? 0.003 16.918 -4.878 1.00 83.88 103 ALA A C 1
ATOM 790 O O . ALA A 1 103 ? -0.893 17.494 -4.266 1.00 83.88 103 ALA A O 1
ATOM 791 N N . ILE A 1 104 ? -0.085 15.620 -5.188 1.00 83.81 104 ILE A N 1
ATOM 792 C CA . ILE A 1 104 ? -1.268 14.791 -4.908 1.00 83.81 104 ILE A CA 1
ATOM 793 C C . ILE A 1 104 ? -1.562 14.764 -3.404 1.00 83.81 104 ILE A C 1
ATOM 795 O O . ILE A 1 104 ? -2.715 14.888 -2.987 1.00 83.81 104 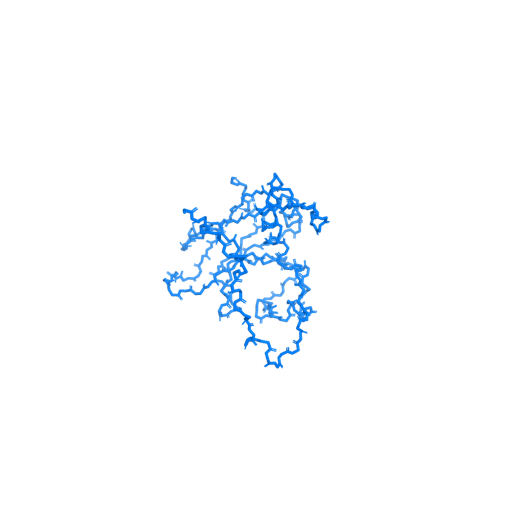ILE A O 1
ATOM 799 N N . LEU A 1 105 ? -0.523 14.672 -2.573 1.00 83.69 105 LEU A N 1
ATOM 800 C CA . LEU A 1 105 ? -0.635 14.725 -1.115 1.00 83.69 105 LEU A CA 1
ATOM 801 C C . LEU A 1 105 ? -1.110 16.094 -0.607 1.00 83.69 105 LEU A C 1
ATOM 803 O O . LEU A 1 105 ? -1.679 16.175 0.478 1.00 83.69 105 LEU A O 1
ATOM 807 N N . GLN A 1 106 ? -0.932 17.159 -1.385 1.00 83.81 106 GLN A N 1
ATOM 808 C CA . GLN A 1 106 ? -1.471 18.499 -1.114 1.00 83.81 106 GLN A CA 1
ATOM 809 C C . GLN A 1 106 ? -2.862 18.714 -1.732 1.00 83.81 106 GLN A C 1
ATOM 811 O O . GLN A 1 106 ? -3.467 19.764 -1.543 1.00 83.81 106 GLN A O 1
ATOM 816 N N . GLY A 1 107 ? -3.413 17.697 -2.403 1.00 78.31 107 GLY A N 1
ATOM 817 C CA . GLY A 1 107 ? -4.702 17.780 -3.089 1.00 78.31 107 GLY A CA 1
ATOM 818 C C . GLY A 1 107 ? -4.621 18.462 -4.456 1.00 78.31 107 GLY A C 1
ATOM 819 O O . GLY A 1 107 ? -5.655 18.807 -5.025 1.00 78.31 107 GLY A O 1
ATOM 820 N N . GLU A 1 108 ? -3.411 18.638 -4.975 1.00 79.00 108 GLU A N 1
ATOM 821 C CA . GLU A 1 108 ? -3.099 19.256 -6.257 1.00 79.00 108 GLU A CA 1
ATOM 822 C C . GLU A 1 108 ? -2.689 18.195 -7.294 1.00 79.00 108 GLU A C 1
ATOM 824 O O . GLU A 1 108 ? -2.398 17.044 -6.970 1.00 79.00 108 GLU A O 1
ATOM 829 N N . GLY A 1 109 ? -2.623 18.583 -8.568 1.00 72.31 109 GLY A N 1
ATOM 830 C CA . GLY A 1 109 ? -2.085 17.732 -9.631 1.00 72.31 109 GLY A CA 1
ATOM 831 C C . GLY A 1 109 ? -3.116 16.868 -10.375 1.00 72.31 109 GLY A C 1
ATOM 832 O O . GLY A 1 109 ? -4.327 17.025 -10.207 1.00 72.31 109 GLY A O 1
ATOM 833 N N . PRO A 1 110 ? -2.636 15.987 -11.273 1.00 69.31 110 PRO A N 1
ATOM 834 C CA . PRO A 1 110 ? -3.476 15.312 -12.266 1.00 69.31 110 PRO A CA 1
ATOM 835 C C . PRO A 1 110 ? -4.290 14.139 -11.703 1.00 69.31 110 PRO A C 1
ATOM 837 O O . PRO A 1 110 ? -5.270 13.722 -12.315 1.00 69.31 110 PRO A O 1
ATOM 840 N N . CYS A 1 111 ? -3.896 13.592 -10.551 1.00 72.19 111 CYS A N 1
ATOM 841 C CA . CYS A 1 111 ? -4.589 12.498 -9.875 1.00 72.19 111 CYS A CA 1
ATOM 842 C C . CYS A 1 111 ? -5.173 12.997 -8.556 1.00 72.19 111 CYS A C 1
ATOM 844 O O . CYS A 1 111 ? -4.524 13.739 -7.820 1.00 72.19 111 CYS A O 1
ATOM 846 N N . LYS A 1 112 ? -6.391 12.567 -8.216 1.00 74.94 112 LYS A N 1
ATOM 847 C CA . LYS A 1 112 ? -6.960 12.895 -6.908 1.00 74.94 112 LYS A CA 1
ATOM 848 C C . LYS A 1 112 ? -6.293 12.022 -5.854 1.00 74.94 112 LYS A C 1
ATOM 850 O O . LYS A 1 112 ? -6.103 10.828 -6.062 1.00 74.94 112 LYS A O 1
ATOM 855 N N . ALA A 1 113 ? -6.067 12.574 -4.664 1.00 69.06 113 ALA A N 1
ATOM 856 C CA . ALA A 1 113 ? -5.518 11.825 -3.529 1.00 69.06 113 ALA A CA 1
ATOM 857 C C . ALA A 1 113 ? -6.354 10.591 -3.118 1.00 69.06 113 ALA A C 1
ATOM 859 O O . ALA A 1 113 ? -5.894 9.760 -2.349 1.00 69.06 113 ALA A O 1
ATOM 860 N N . ALA A 1 114 ? -7.603 10.482 -3.580 1.00 67.12 114 ALA A N 1
ATOM 861 C CA . ALA A 1 114 ? -8.452 9.319 -3.331 1.00 67.12 114 ALA A CA 1
ATOM 862 C C . ALA A 1 114 ? -8.192 8.144 -4.294 1.00 67.12 114 ALA A C 1
ATOM 864 O O . ALA A 1 114 ? -8.623 7.035 -3.998 1.00 67.12 114 ALA A O 1
ATOM 865 N N . ASP A 1 115 ? -7.515 8.381 -5.420 1.00 83.62 115 ASP A N 1
ATOM 866 C CA . ASP A 1 115 ? -7.239 7.372 -6.452 1.00 83.62 115 ASP A CA 1
ATOM 867 C C . ASP A 1 115 ? -5.861 6.705 -6.270 1.00 83.62 115 ASP A C 1
ATOM 869 O O . ASP A 1 115 ? -5.452 5.888 -7.094 1.00 83.62 115 ASP A O 1
ATOM 873 N N . ILE A 1 116 ? -5.147 7.048 -5.192 1.00 90.50 116 ILE A N 1
ATOM 874 C CA . ILE A 1 116 ? -3.856 6.462 -4.833 1.00 90.50 116 ILE A CA 1
ATOM 875 C C . ILE A 1 116 ? -3.870 5.961 -3.386 1.00 90.50 116 ILE A C 1
ATOM 877 O O . ILE A 1 116 ? -4.552 6.513 -2.522 1.00 90.50 116 ILE A O 1
ATOM 881 N N . GLY A 1 117 ? -3.087 4.924 -3.118 1.00 93.75 117 GLY A N 1
ATOM 882 C CA . GLY A 1 117 ? -2.755 4.435 -1.788 1.00 93.75 117 GLY A CA 1
ATOM 883 C C . GLY A 1 117 ? -1.243 4.350 -1.634 1.00 93.75 117 GLY A C 1
ATOM 884 O O . GLY A 1 117 ? -0.543 3.975 -2.570 1.00 93.75 117 GLY A O 1
ATOM 885 N N . ILE A 1 118 ? -0.740 4.706 -0.460 1.00 94.19 118 ILE A N 1
ATOM 886 C CA . ILE A 1 118 ? 0.676 4.654 -0.110 1.00 94.19 118 ILE A CA 1
ATOM 887 C C . ILE A 1 118 ? 0.797 3.806 1.150 1.00 94.19 118 ILE A C 1
ATOM 889 O O . ILE A 1 118 ? 0.105 4.063 2.137 1.00 94.19 118 ILE A O 1
ATOM 893 N N . VAL A 1 119 ? 1.665 2.800 1.097 1.00 94.88 119 VAL A N 1
ATOM 894 C CA . VAL A 1 119 ? 2.021 1.961 2.246 1.00 94.88 119 VAL A CA 1
ATOM 895 C C . VAL A 1 119 ? 3.528 2.010 2.430 1.00 94.88 119 VAL A C 1
ATOM 897 O O . VAL A 1 119 ? 4.289 1.600 1.555 1.00 94.88 119 VAL A O 1
ATOM 900 N N . LEU A 1 120 ? 3.951 2.529 3.572 1.00 92.00 120 LEU A N 1
ATOM 901 C CA . LEU A 1 120 ? 5.336 2.583 4.021 1.00 92.00 120 LEU A CA 1
ATOM 902 C C . LEU A 1 120 ? 5.679 1.348 4.864 1.00 92.00 120 LEU A C 1
ATOM 904 O O . LEU A 1 120 ? 6.823 0.899 4.864 1.00 92.00 120 LEU A O 1
ATOM 908 N N . ALA A 1 121 ? 4.693 0.777 5.563 1.00 88.88 121 ALA A N 1
ATOM 909 C CA . ALA A 1 121 ? 4.871 -0.378 6.438 1.00 88.88 121 ALA A CA 1
ATOM 910 C C . ALA A 1 121 ? 4.800 -1.707 5.659 1.00 88.88 121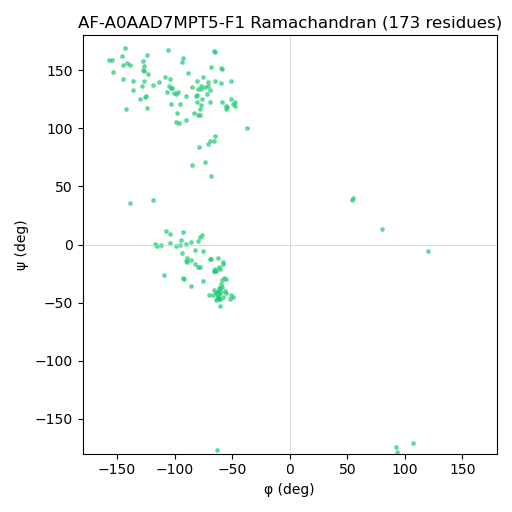 ALA A C 1
ATOM 912 O O . ALA A 1 121 ? 3.856 -2.489 5.798 1.00 88.88 121 ALA A O 1
ATOM 913 N N . MET A 1 122 ? 5.804 -1.966 4.820 1.00 91.88 122 MET A N 1
ATOM 914 C CA . MET A 1 122 ? 5.975 -3.273 4.176 1.00 91.88 122 MET A CA 1
ATOM 915 C C . MET A 1 122 ? 6.420 -4.322 5.200 1.00 91.88 122 MET A C 1
ATOM 917 O O . MET A 1 122 ? 7.265 -4.054 6.050 1.00 91.88 122 MET A O 1
ATOM 921 N N . GLU A 1 123 ? 5.880 -5.533 5.094 1.00 93.44 123 GLU A N 1
ATOM 922 C CA . GLU A 1 123 ? 6.284 -6.670 5.929 1.00 93.44 123 GLU A CA 1
ATOM 923 C C . GLU A 1 123 ? 7.487 -7.402 5.341 1.00 93.44 123 GLU A C 1
ATOM 925 O O . GLU A 1 123 ? 8.345 -7.888 6.074 1.00 93.44 123 GLU A O 1
ATOM 930 N N . ALA A 1 124 ? 7.543 -7.478 4.011 1.00 91.62 124 ALA A N 1
ATOM 931 C CA . ALA A 1 124 ? 8.656 -8.050 3.275 1.00 91.62 124 ALA A CA 1
ATOM 932 C C . ALA A 1 124 ? 8.743 -7.432 1.877 1.00 91.62 124 ALA A C 1
ATOM 934 O O . ALA A 1 124 ? 7.730 -7.093 1.261 1.00 91.62 124 ALA A O 1
ATOM 935 N N . LEU A 1 125 ? 9.966 -7.325 1.371 1.00 90.25 125 LEU A N 1
ATOM 936 C CA . LEU A 1 125 ? 10.267 -6.983 -0.011 1.00 90.25 125 LEU A CA 1
ATOM 937 C C . LEU A 1 125 ? 11.471 -7.824 -0.431 1.00 90.25 125 LEU A C 1
ATOM 939 O O . LEU A 1 125 ? 12.553 -7.680 0.136 1.00 90.25 125 LEU A O 1
ATOM 943 N N . SER A 1 126 ? 11.281 -8.708 -1.406 1.00 88.69 126 SER A N 1
ATOM 944 C CA . SER A 1 126 ? 12.379 -9.402 -2.073 1.00 88.69 126 SER A CA 1
ATOM 945 C C . SER A 1 126 ? 12.626 -8.789 -3.446 1.00 88.69 126 SER A C 1
ATOM 947 O O . SER A 1 126 ? 11.695 -8.517 -4.205 1.00 88.69 126 SER A O 1
ATOM 949 N N . TRP A 1 127 ? 13.900 -8.564 -3.756 1.00 84.25 127 TRP A N 1
ATOM 950 C CA . TRP A 1 127 ? 14.332 -7.998 -5.028 1.00 84.25 127 TRP A CA 1
ATOM 951 C C . TRP A 1 127 ? 14.671 -9.080 -6.045 1.00 84.25 127 TRP A C 1
ATOM 953 O O . TRP A 1 127 ? 14.949 -10.229 -5.699 1.00 84.25 127 TRP A O 1
ATOM 963 N N . GLY A 1 128 ? 14.678 -8.673 -7.312 1.00 81.75 128 GLY A N 1
ATOM 964 C CA . GLY A 1 128 ? 15.058 -9.508 -8.440 1.00 81.75 128 GLY A CA 1
ATOM 965 C C . GLY A 1 128 ? 13.878 -9.956 -9.307 1.00 81.75 128 GLY A C 1
ATOM 966 O O . GLY A 1 128 ? 12.750 -9.482 -9.141 1.00 81.75 128 GLY A O 1
ATOM 967 N N . PRO A 1 129 ? 14.132 -10.878 -10.256 1.00 82.56 129 PRO A N 1
ATOM 968 C CA . PRO A 1 129 ? 13.161 -11.244 -11.286 1.00 82.56 129 PRO A CA 1
ATOM 969 C C . PRO A 1 129 ? 11.883 -11.921 -10.783 1.00 82.56 129 PRO A C 1
ATOM 971 O O . PRO A 1 129 ? 10.862 -11.893 -11.463 1.00 82.56 129 PRO A O 1
ATOM 974 N N . MET A 1 130 ? 11.946 -12.534 -9.601 1.00 86.12 130 MET A N 1
ATOM 975 C CA . MET A 1 130 ? 10.817 -13.176 -8.922 1.00 86.12 130 MET A CA 1
ATOM 976 C C . MET A 1 130 ? 10.556 -12.507 -7.569 1.00 86.12 130 MET A C 1
ATOM 978 O O . MET A 1 130 ? 10.290 -13.179 -6.572 1.00 86.12 130 MET A O 1
ATOM 982 N N . GLY A 1 131 ? 10.708 -11.183 -7.532 1.00 90.06 131 GLY A N 1
ATOM 983 C CA . GLY A 1 131 ? 10.464 -10.385 -6.344 1.00 90.06 131 GLY A CA 1
ATOM 984 C C . GLY A 1 131 ? 9.029 -10.530 -5.844 1.00 90.06 131 GLY A C 1
ATOM 985 O O . GLY A 1 131 ? 8.085 -10.791 -6.595 1.00 90.06 131 GLY A O 1
ATOM 986 N N . VAL A 1 132 ? 8.866 -10.376 -4.540 1.00 93.75 132 VAL A N 1
ATOM 987 C CA . VAL A 1 132 ? 7.582 -10.430 -3.850 1.00 93.75 132 VAL A CA 1
ATOM 988 C C . VAL A 1 132 ? 7.550 -9.286 -2.856 1.00 93.75 132 VAL A C 1
ATOM 990 O O . VAL A 1 132 ? 8.491 -9.080 -2.091 1.00 93.75 132 VAL A O 1
ATOM 993 N N . VAL A 1 133 ? 6.443 -8.558 -2.854 1.00 95.25 133 VAL A N 1
ATOM 994 C CA . VAL A 1 133 ? 6.118 -7.598 -1.800 1.00 95.25 133 VAL A CA 1
ATOM 995 C C . VAL A 1 133 ? 5.057 -8.187 -0.901 1.00 95.25 133 VAL A C 1
ATOM 997 O O . VAL A 1 133 ? 4.133 -8.845 -1.382 1.00 95.25 133 VAL A O 1
ATOM 1000 N N . GLN A 1 134 ? 5.175 -7.922 0.393 1.00 97.00 134 GLN A N 1
ATOM 1001 C CA . GLN A 1 134 ? 4.187 -8.284 1.391 1.00 97.00 134 GLN A CA 1
ATOM 1002 C C . GLN A 1 134 ? 3.831 -7.062 2.231 1.00 97.00 134 GLN A C 1
ATOM 1004 O O . GLN A 1 134 ? 4.705 -6.298 2.645 1.00 97.00 134 GLN A O 1
ATOM 1009 N N . TRP A 1 135 ? 2.543 -6.872 2.484 1.00 97.00 135 TRP A N 1
ATOM 1010 C CA . TRP A 1 135 ? 2.027 -5.761 3.275 1.00 97.00 135 TRP A CA 1
ATOM 1011 C C . TRP A 1 135 ? 0.804 -6.189 4.076 1.00 97.00 135 TRP A C 1
ATOM 1013 O O . TRP A 1 135 ? 0.141 -7.174 3.747 1.00 97.00 135 TRP A O 1
ATOM 1023 N N . ARG A 1 136 ? 0.465 -5.409 5.103 1.00 95.56 136 ARG A N 1
ATOM 1024 C CA . ARG A 1 136 ? -0.760 -5.595 5.881 1.00 95.56 136 ARG A CA 1
ATOM 1025 C C . ARG A 1 136 ? -1.791 -4.544 5.506 1.00 95.56 136 ARG A C 1
ATOM 1027 O O . ARG A 1 136 ? -1.464 -3.372 5.355 1.00 95.56 136 ARG A O 1
ATOM 1034 N N . MET A 1 137 ? -3.043 -4.956 5.341 1.00 94.44 137 MET A N 1
ATOM 1035 C CA . MET A 1 137 ? -4.143 -4.047 5.014 1.00 94.44 137 MET A CA 1
ATOM 1036 C C . MET A 1 137 ? -5.487 -4.647 5.433 1.00 94.44 137 MET A C 1
ATOM 1038 O O . MET A 1 137 ? -5.615 -5.864 5.581 1.00 94.44 137 MET A O 1
ATOM 1042 N N . SER A 1 138 ? -6.509 -3.811 5.617 1.00 93.06 138 SER A N 1
ATOM 1043 C CA . SER A 1 138 ? -7.858 -4.295 5.908 1.00 93.06 138 SER A CA 1
ATOM 1044 C C . SER A 1 138 ? -8.449 -5.084 4.731 1.00 93.06 138 SER A C 1
ATOM 1046 O O . SER A 1 138 ? -8.301 -4.715 3.560 1.00 93.06 138 SER A O 1
ATOM 1048 N N . ARG A 1 139 ? -9.163 -6.176 5.037 1.00 93.50 139 ARG A N 1
ATOM 1049 C CA . ARG A 1 139 ? -9.845 -7.016 4.030 1.00 93.50 139 ARG A CA 1
ATOM 1050 C C . ARG A 1 139 ? -10.814 -6.211 3.168 1.00 93.50 139 ARG A C 1
ATOM 1052 O O . ARG A 1 139 ? -10.854 -6.398 1.954 1.00 93.50 139 ARG A O 1
ATOM 1059 N N . ALA A 1 140 ? -11.550 -5.283 3.779 1.00 92.00 140 ALA A N 1
ATOM 1060 C CA . ALA A 1 140 ? -12.490 -4.416 3.076 1.00 92.00 140 ALA A CA 1
ATOM 1061 C C . ALA A 1 140 ? -11.790 -3.517 2.043 1.00 92.00 140 ALA A C 1
ATOM 1063 O O . ALA A 1 140 ? -12.257 -3.410 0.909 1.00 92.00 140 ALA A O 1
ATOM 1064 N N . ARG A 1 141 ? -10.645 -2.917 2.395 1.00 92.06 141 ARG A N 1
ATOM 1065 C CA . ARG A 1 141 ? -9.876 -2.059 1.485 1.00 92.06 141 ARG A CA 1
ATOM 1066 C C . ARG A 1 141 ? -9.292 -2.851 0.321 1.00 92.06 141 ARG A C 1
ATOM 1068 O O . ARG A 1 141 ? -9.431 -2.431 -0.825 1.00 92.06 141 ARG A O 1
ATOM 1075 N N . VAL A 1 142 ? -8.729 -4.030 0.587 1.00 95.06 142 VAL A N 1
ATOM 1076 C CA . VAL A 1 142 ? -8.240 -4.912 -0.483 1.00 95.06 142 VAL A CA 1
ATOM 1077 C C . VAL A 1 142 ? -9.379 -5.361 -1.398 1.00 95.06 142 VAL A C 1
ATOM 1079 O O . VAL A 1 142 ? -9.212 -5.359 -2.616 1.00 95.06 142 VAL A O 1
ATOM 1082 N N . ALA A 1 143 ? -10.556 -5.684 -0.854 1.00 95.25 143 ALA A N 1
ATOM 1083 C CA . ALA A 1 143 ? -11.726 -6.030 -1.661 1.00 95.25 143 ALA A CA 1
ATOM 1084 C C . ALA A 1 143 ? -12.164 -4.870 -2.576 1.00 95.25 143 ALA A C 1
ATOM 1086 O O . ALA A 1 143 ? -12.427 -5.092 -3.759 1.00 95.25 143 ALA A O 1
ATOM 1087 N N . GLN A 1 144 ? -12.179 -3.633 -2.068 1.00 93.94 144 GLN A N 1
ATOM 1088 C CA . GLN A 1 144 ? -12.483 -2.438 -2.867 1.00 93.94 144 GLN A CA 1
ATOM 1089 C C . GLN A 1 144 ? -11.456 -2.215 -3.984 1.00 93.94 144 GLN A C 1
ATOM 1091 O O . GLN A 1 144 ? -11.835 -1.995 -5.134 1.00 93.94 144 GLN A O 1
ATOM 1096 N N . MET A 1 145 ? -10.164 -2.324 -3.672 1.00 95.19 145 MET A N 1
ATOM 1097 C CA . MET A 1 145 ? -9.085 -2.189 -4.655 1.00 95.19 145 MET A CA 1
ATOM 1098 C C . MET A 1 145 ? -9.151 -3.281 -5.733 1.00 95.19 145 MET A C 1
ATOM 1100 O O . MET A 1 145 ? -9.007 -2.992 -6.922 1.00 95.19 145 MET A O 1
ATOM 1104 N N . LYS A 1 146 ? -9.450 -4.529 -5.347 1.00 96.94 146 LYS A N 1
ATOM 1105 C CA . LYS A 1 146 ? -9.680 -5.63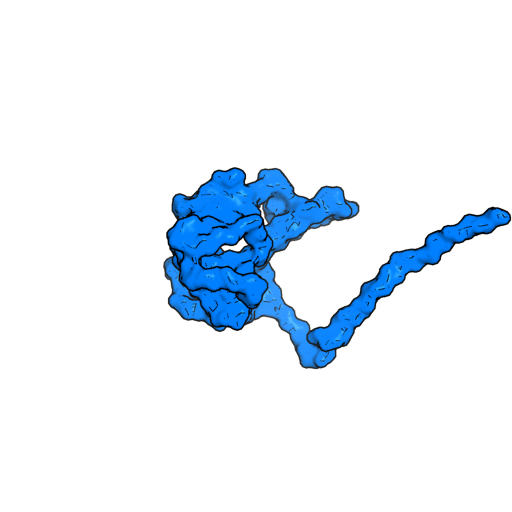7 -6.287 1.00 96.94 146 LYS A CA 1
ATOM 1106 C C . LYS A 1 146 ? -10.868 -5.366 -7.208 1.00 96.94 146 LYS A C 1
ATOM 1108 O O . LYS A 1 146 ? -10.736 -5.522 -8.420 1.00 96.94 146 LYS A O 1
ATOM 1113 N N . ALA A 1 147 ? -11.998 -4.911 -6.663 1.00 96.31 147 ALA A N 1
ATOM 1114 C CA . ALA A 1 147 ? -13.174 -4.550 -7.458 1.00 96.31 147 ALA A CA 1
ATOM 1115 C C . ALA A 1 147 ? -12.876 -3.408 -8.446 1.00 96.31 147 ALA A C 1
ATOM 1117 O O . ALA A 1 147 ? -13.340 -3.433 -9.585 1.00 96.31 147 ALA A O 1
ATOM 1118 N N . GLY A 1 148 ? -12.051 -2.445 -8.031 1.00 94.88 148 GLY A N 1
ATOM 1119 C CA . GLY A 1 148 ? -11.576 -1.352 -8.875 1.00 94.88 148 GLY A CA 1
ATOM 1120 C C . GLY A 1 148 ? -10.426 -1.713 -9.820 1.00 94.88 148 GLY A C 1
ATOM 1121 O O . GLY A 1 148 ? -9.929 -0.817 -10.488 1.00 94.88 148 GLY A O 1
ATOM 1122 N N . LYS A 1 149 ? -9.972 -2.976 -9.869 1.00 96.06 149 LYS A N 1
ATOM 1123 C CA . LYS A 1 149 ? -8.838 -3.432 -10.701 1.00 96.06 149 LYS A CA 1
ATOM 1124 C C . LYS A 1 149 ? -7.542 -2.640 -10.472 1.00 96.06 149 LYS A C 1
ATOM 1126 O O . LYS A 1 149 ? -6.816 -2.335 -11.416 1.00 96.06 149 LYS A O 1
ATOM 1131 N N . TRP A 1 150 ? -7.257 -2.316 -9.215 1.00 97.19 150 TRP A N 1
ATOM 1132 C CA . TRP A 1 150 ? -6.051 -1.578 -8.845 1.00 97.19 150 TRP A CA 1
ATOM 1133 C C . TRP A 1 150 ? -4.784 -2.390 -9.145 1.00 97.19 150 TRP A C 1
ATOM 1135 O O . TRP A 1 150 ? -4.835 -3.600 -9.368 1.00 97.19 150 TRP A O 1
ATOM 1145 N N . ALA A 1 151 ? -3.635 -1.729 -9.124 1.00 97.12 151 ALA A N 1
ATOM 1146 C CA . ALA A 1 151 ? -2.320 -2.347 -9.169 1.00 97.12 151 ALA A CA 1
ATOM 1147 C C . ALA A 1 151 ? -1.453 -1.842 -8.013 1.00 97.12 151 ALA A C 1
ATOM 1149 O O . ALA A 1 151 ? -1.729 -0.786 -7.442 1.00 97.12 151 ALA A O 1
ATOM 1150 N N . VAL A 1 152 ? -0.431 -2.622 -7.660 1.00 97.12 152 VAL A N 1
ATOM 1151 C CA . VAL A 1 152 ? 0.591 -2.257 -6.674 1.00 97.12 152 VAL A CA 1
ATOM 1152 C C . VAL A 1 152 ? 1.963 -2.242 -7.335 1.00 97.12 152 VAL A C 1
ATOM 1154 O O . VAL A 1 152 ? 2.274 -3.135 -8.118 1.00 97.12 152 VAL A O 1
ATOM 1157 N N . ALA A 1 153 ? 2.787 -1.248 -7.035 1.00 95.19 153 ALA A N 1
ATOM 1158 C CA . ALA A 1 153 ? 4.177 -1.196 -7.477 1.00 95.19 153 ALA A CA 1
ATOM 1159 C C . ALA A 1 153 ? 5.082 -0.682 -6.355 1.00 95.19 153 ALA A C 1
ATOM 1161 O O . ALA A 1 153 ? 4.634 0.060 -5.479 1.00 95.19 153 ALA A O 1
ATOM 1162 N N . VAL A 1 154 ? 6.358 -1.057 -6.395 1.00 93.75 154 VAL A N 1
ATOM 1163 C CA . VAL A 1 154 ? 7.384 -0.506 -5.510 1.00 93.75 154 VAL A CA 1
ATOM 1164 C C . VAL A 1 154 ? 7.771 0.882 -6.010 1.00 93.75 154 VAL A C 1
ATOM 1166 O O . VAL A 1 154 ? 7.938 1.106 -7.209 1.00 93.75 154 VAL A O 1
ATOM 1169 N N . TYR A 1 155 ? 7.897 1.821 -5.082 1.00 91.62 155 TYR A N 1
ATOM 1170 C CA . TYR A 1 155 ? 8.243 3.211 -5.330 1.00 91.62 155 TYR A CA 1
ATOM 1171 C C . TYR A 1 155 ? 9.449 3.628 -4.505 1.00 91.62 155 TYR A C 1
ATOM 1173 O O . TYR A 1 155 ? 9.464 3.488 -3.279 1.00 91.62 155 TYR A O 1
ATOM 1181 N N . GLY A 1 156 ? 10.444 4.182 -5.190 1.00 88.81 156 GLY A N 1
ATOM 1182 C CA . GLY A 1 156 ? 11.587 4.829 -4.573 1.00 88.81 156 GLY A CA 1
ATOM 1183 C C . GLY A 1 156 ? 11.213 6.234 -4.119 1.00 88.81 156 GLY A C 1
ATOM 1184 O O . GLY A 1 156 ? 11.032 7.134 -4.933 1.00 88.81 156 GLY A O 1
ATOM 1185 N N . THR A 1 157 ? 11.157 6.455 -2.806 1.00 83.69 157 THR A N 1
ATOM 1186 C CA . THR A 1 157 ? 10.796 7.775 -2.245 1.00 83.69 157 THR A CA 1
ATOM 1187 C C . THR A 1 157 ? 11.851 8.862 -2.474 1.00 83.69 157 THR A C 1
ATOM 1189 O O . THR A 1 157 ? 11.588 10.035 -2.242 1.00 83.69 157 THR A O 1
ATOM 1192 N N . HIS A 1 158 ? 13.054 8.486 -2.909 1.00 81.56 158 HIS A N 1
ATOM 1193 C CA . HIS A 1 158 ? 14.183 9.396 -3.106 1.00 81.56 158 HIS A CA 1
ATOM 1194 C C . HIS A 1 158 ? 14.291 9.960 -4.522 1.00 81.56 158 HIS A C 1
ATOM 1196 O O . HIS A 1 158 ? 14.856 11.032 -4.712 1.00 81.56 158 HIS A O 1
ATOM 1202 N N . ASN A 1 159 ? 13.824 9.204 -5.515 1.00 82.12 159 ASN A N 1
ATOM 1203 C CA . ASN A 1 159 ? 13.911 9.556 -6.929 1.00 82.12 159 ASN A CA 1
ATOM 1204 C C . ASN A 1 159 ? 12.530 9.785 -7.553 1.00 82.12 159 ASN A C 1
ATOM 1206 O O . ASN A 1 159 ? 12.450 10.106 -8.734 1.00 82.12 159 ASN A O 1
ATOM 1210 N N . ASP A 1 160 ? 11.463 9.619 -6.769 1.00 85.50 160 ASP A N 1
ATOM 1211 C CA . ASP A 1 160 ? 10.072 9.725 -7.194 1.00 85.50 160 ASP A CA 1
ATOM 1212 C C . ASP A 1 160 ? 9.732 8.833 -8.397 1.00 85.50 160 ASP A C 1
ATOM 1214 O O . ASP A 1 160 ? 8.966 9.202 -9.295 1.00 85.50 160 ASP A O 1
ATOM 1218 N N . MET A 1 161 ? 10.311 7.628 -8.415 1.00 86.19 161 MET A N 1
ATOM 1219 C CA . MET A 1 161 ? 10.142 6.663 -9.496 1.00 86.19 161 MET A CA 1
ATOM 1220 C C . MET A 1 161 ? 9.610 5.321 -9.011 1.00 86.19 161 MET A C 1
ATOM 1222 O O . MET A 1 161 ? 9.939 4.826 -7.934 1.00 86.19 161 MET A O 1
ATOM 1226 N N . ILE A 1 162 ? 8.809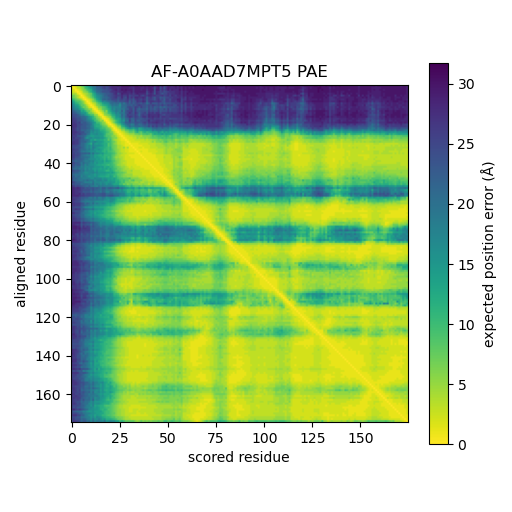 4.696 -9.872 1.00 89.75 162 ILE A N 1
ATOM 1227 C CA . ILE A 1 162 ? 8.436 3.294 -9.728 1.00 89.75 162 ILE A CA 1
ATOM 1228 C C . ILE A 1 162 ? 9.678 2.435 -10.002 1.00 89.75 162 ILE A C 1
ATOM 1230 O O . ILE A 1 162 ? 10.279 2.524 -11.073 1.00 89.75 162 ILE A O 1
ATOM 1234 N N . SER A 1 163 ? 10.047 1.603 -9.033 1.00 89.88 163 SER A N 1
ATOM 1235 C CA . SER A 1 163 ? 11.212 0.714 -9.071 1.00 89.88 163 SER A CA 1
ATOM 1236 C C . SER A 1 163 ? 10.841 -0.746 -9.336 1.00 89.88 163 SER A C 1
ATOM 1238 O O . SER A 1 163 ? 11.701 -1.619 -9.260 1.00 89.88 163 SER A O 1
ATOM 1240 N N . SER A 1 164 ? 9.584 -1.038 -9.678 1.00 92.38 164 SER A N 1
ATOM 1241 C CA . SER A 1 164 ? 9.157 -2.380 -10.073 1.00 92.38 164 SER A CA 1
ATOM 1242 C C . SER A 1 164 ? 8.112 -2.386 -11.183 1.00 92.38 164 SER A C 1
ATOM 1244 O O . SER A 1 164 ? 7.486 -1.376 -11.496 1.00 92.38 164 SER A O 1
ATOM 1246 N N . SER A 1 165 ? 7.845 -3.557 -11.753 1.00 93.38 165 SER A N 1
ATOM 1247 C CA . SER A 1 165 ? 6.603 -3.773 -12.485 1.00 93.38 165 SER A CA 1
ATOM 1248 C C . SER A 1 165 ? 5.397 -3.565 -11.565 1.00 93.38 165 SER A C 1
ATOM 1250 O O . SER A 1 165 ? 5.471 -3.761 -10.346 1.00 93.38 165 SER A O 1
ATOM 1252 N N . ALA A 1 166 ? 4.280 -3.152 -12.159 1.00 94.88 166 ALA A N 1
ATOM 1253 C CA . ALA A 1 166 ? 3.011 -3.067 -11.459 1.00 94.88 166 ALA A CA 1
ATOM 1254 C C . ALA A 1 166 ? 2.353 -4.452 -11.414 1.00 94.88 166 ALA A C 1
ATOM 1256 O O . ALA A 1 166 ? 2.168 -5.097 -12.447 1.00 94.88 166 ALA A O 1
ATOM 1257 N N . SER A 1 167 ? 1.975 -4.890 -10.219 1.00 97.12 167 SER A N 1
ATOM 1258 C CA . SER A 1 167 ? 1.272 -6.142 -9.976 1.00 97.12 167 SER A CA 1
ATOM 1259 C C . SER A 1 167 ? -0.231 -5.881 -9.847 1.00 97.12 167 SER A C 1
ATOM 1261 O O . SER A 1 167 ? -0.653 -5.202 -8.902 1.00 97.12 167 SER A O 1
ATOM 1263 N N . PRO A 1 168 ? -1.068 -6.361 -10.782 1.00 97.69 168 PRO A N 1
ATOM 1264 C CA . PRO A 1 168 ? -2.504 -6.115 -10.741 1.00 97.69 168 PRO A CA 1
ATOM 1265 C C . PRO A 1 168 ? -3.162 -6.838 -9.561 1.00 97.69 168 PRO A C 1
ATOM 1267 O O . PRO A 1 168 ? -2.722 -7.905 -9.138 1.00 97.69 168 PRO A O 1
ATOM 1270 N N . ALA A 1 169 ? -4.279 -6.297 -9.075 1.00 97.75 169 ALA A N 1
ATOM 1271 C CA . ALA A 1 169 ? -4.979 -6.806 -7.898 1.00 97.75 169 ALA A CA 1
ATOM 1272 C C . ALA A 1 169 ? -5.502 -8.241 -8.034 1.00 97.75 169 ALA A C 1
ATOM 1274 O O . ALA A 1 169 ? -5.739 -8.914 -7.028 1.00 97.75 169 ALA A O 1
ATOM 1275 N N . SER A 1 170 ? -5.634 -8.741 -9.264 1.00 97.81 170 SER A N 1
ATOM 1276 C CA . SER A 1 170 ? -5.923 -10.149 -9.541 1.00 97.81 170 SER A CA 1
ATOM 1277 C C . SER A 1 170 ? -4.810 -11.104 -9.093 1.00 97.81 170 SER A C 1
ATOM 1279 O O . SER A 1 170 ? -5.103 -12.269 -8.853 1.00 97.81 170 SER A O 1
A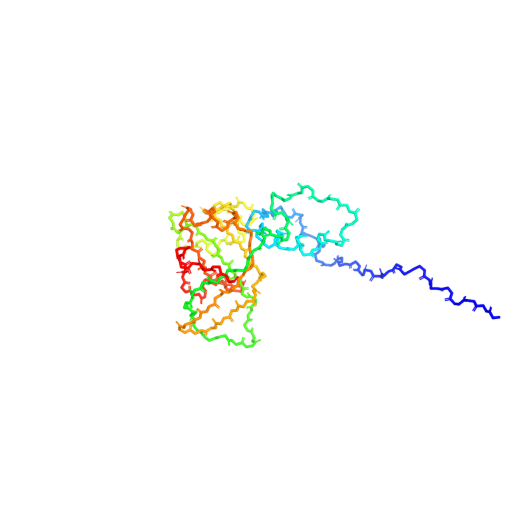TOM 1281 N N . MET A 1 171 ? -3.568 -10.628 -8.956 1.00 97.75 171 MET A N 1
ATOM 1282 C CA . MET A 1 171 ? -2.415 -11.416 -8.500 1.00 97.75 171 MET A CA 1
ATOM 1283 C C . MET A 1 171 ? -2.145 -11.283 -6.995 1.00 97.75 171 MET A C 1
ATOM 1285 O O . MET A 1 171 ? -1.190 -11.868 -6.495 1.00 97.75 171 MET A O 1
ATOM 1289 N N . TRP A 1 172 ? -2.938 -10.495 -6.262 1.00 97.94 172 TRP A N 1
ATOM 1290 C CA . TRP A 1 172 ? -2.725 -10.319 -4.826 1.00 97.94 172 TRP A CA 1
ATOM 1291 C C . TRP A 1 172 ? -3.307 -11.497 -4.051 1.00 97.94 172 TRP A C 1
ATOM 1293 O O . TRP A 1 172 ? -4.517 -11.759 -4.104 1.00 97.94 172 TRP A O 1
ATOM 1303 N N . GLU A 1 173 ? -2.465 -12.154 -3.270 1.00 97.81 173 GLU A N 1
ATOM 1304 C CA . GLU A 1 173 ? -2.803 -13.341 -2.493 1.00 97.81 173 GLU A CA 1
ATOM 1305 C C . GLU A 1 173 ? -2.868 -13.011 -1.004 1.00 97.81 173 GLU A C 1
ATOM 1307 O O . GLU A 1 173 ? -2.100 -12.188 -0.510 1.00 97.81 173 GLU A O 1
ATOM 1312 N N . LEU A 1 174 ? -3.799 -13.651 -0.298 1.00 97.12 174 LEU A N 1
ATOM 1313 C CA . LEU A 1 174 ? -3.853 -13.637 1.162 1.00 97.12 174 LEU A CA 1
ATOM 1314 C C . LEU A 1 174 ? -2.779 -14.596 1.697 1.00 97.12 174 LEU A C 1
ATOM 1316 O O . LEU A 1 174 ? -2.684 -15.718 1.195 1.00 97.12 174 LEU A O 1
ATOM 1320 N N . VAL A 1 175 ? -2.006 -14.153 2.689 1.00 93.19 175 VAL A N 1
ATOM 1321 C CA . VAL A 1 175 ? -0.960 -14.942 3.365 1.00 93.19 175 VAL A CA 1
ATOM 1322 C C . VAL A 1 175 ? -1.452 -15.436 4.717 1.00 93.19 175 VAL A C 1
ATOM 1324 O O . VAL A 1 175 ? -2.126 -14.645 5.420 1.00 93.19 175 VAL A O 1
#

Foldseek 3Di:
DDDPPDPPCPPCPPPPPPVPVPDDDADFDCLQALFVVLVVQLVCVVVDPDDDPPHPQNHPVQKFKKKFWKAFADDDDPPADQKKKKKAQPVQDDPCCLVCVVQCRSCHDRDHVNRMHIGSDWPDWDYHGGIMTMDMGGPVVLVVSLVSFMWMFMARPVVSDTRIDTTTSVRMDTD

Solvent-accessible surface area (backbone atoms only — not comparable to full-atom values): 10210 Å² total; per-residue (Å²): 141,79,81,84,72,78,68,86,80,73,71,81,73,71,74,81,67,79,86,55,82,83,60,76,89,76,73,67,54,58,63,24,38,45,48,42,49,36,52,53,48,24,72,47,47,89,77,48,98,62,89,77,91,85,52,101,60,39,52,60,86,46,44,44,44,34,36,33,61,28,38,35,68,68,80,86,52,99,81,57,66,68,58,31,38,40,33,34,32,68,90,71,51,67,93,64,51,60,70,37,46,76,38,18,35,56,68,34,76,96,50,61,37,81,57,38,36,41,36,68,69,61,76,44,76,48,76,31,87,83,7,38,41,27,34,60,38,39,54,68,59,53,51,52,38,41,75,60,56,15,27,38,24,40,27,35,71,81,76,44,38,73,40,30,43,71,27,46,36,90,60,54,40,84,106

pLDDT: mean 80.79, std 16.42, range [41.91, 97.94]

Mean predicted aligned error: 9.56 Å

Sequence (175 aa):
MGDPGFPDEVLPISPRHDWTRGRAAIKVHLKPWLGDLEVCVAAVHPALPFALPVLPTAAAADLASYRAPVFCYGEQTIYDPISALLFFDPAKSGSDWPRHIAAILQGEGPCKAADIGIVLAMEALSWGPMGVVQWRMSRARVAQMKAGKWAVAVYGTHNDMISSSASPASMWELV

Secondary structure (DSSP, 8-state):
----PPP---------TTSSSSPPPPP---GGGHHHHHHHHHHHGGG-SS--TT-TT--GGGEEEEEEEE-BSSPPPTTPPPEEEEEE-TTT--SSGGGGHHHHHTT-SSS-TTSEEEE--EEEEE-STTEEEEEEEEHHHHHHHHHTT-EEEEEETTTTEE-B--EEGGG-EE-

Organism: NCBI:txid230809

Nearest PDB structures (foldseek):
  6bpe-assembly2_E  TM=3.750E-01  e=1.553E+00  Mus musculus
  7cqd-assembly1_H  TM=3.893E-01  e=5.450E+00  Rattus norvegicus
  7uvl-assembly1_A  TM=3.406E-01  e=7.944E+00  Homo sapiens
  1lu1-assembly1_A  TM=2.036E-01  e=6.580E+00  Vigna cylindrica